Protein AF-A0A2J8VT95-F1 (afdb_monomer_lite)

Radius of gyration: 14.24 Å; chains: 1; bounding box: 39×41×29 Å

Organism: Pongo abelii (NCBI:txid9601)

Structure (mmCIF, N/CA/C/O backbone):
data_AF-A0A2J8VT95-F1
#
_entry.id   AF-A0A2J8VT95-F1
#
loop_
_atom_site.group_PDB
_atom_site.id
_atom_site.type_symbol
_atom_site.label_atom_id
_atom_site.label_alt_id
_atom_site.label_comp_id
_atom_site.label_asym_id
_atom_site.label_entity_id
_atom_site.label_seq_id
_atom_site.pdbx_PDB_ins_code
_atom_site.Cartn_x
_atom_site.Cartn_y
_atom_site.Cartn_z
_atom_site.occupancy
_atom_site.B_iso_or_equiv
_atom_site.auth_seq_id
_atom_site.auth_comp_id
_atom_site.auth_asym_id
_atom_site.auth_atom_id
_atom_site.pdbx_PDB_model_num
ATOM 1 N N . MET A 1 1 ? 13.058 -18.785 8.707 1.00 46.62 1 MET A N 1
ATOM 2 C CA . MET A 1 1 ? 12.967 -19.267 7.307 1.00 46.62 1 MET A CA 1
ATOM 3 C C . MET A 1 1 ? 11.846 -18.524 6.550 1.00 46.62 1 MET A C 1
ATOM 5 O O . MET A 1 1 ? 10.932 -19.157 6.045 1.00 46.62 1 MET A O 1
ATOM 9 N N . GLY A 1 2 ? 11.873 -17.180 6.508 1.00 50.84 2 GLY A N 1
ATOM 10 C CA . GLY A 1 2 ? 10.755 -16.348 6.006 1.00 50.84 2 GLY A CA 1
ATOM 11 C C . GLY A 1 2 ? 10.996 -15.606 4.681 1.00 50.84 2 GLY A C 1
ATOM 12 O O . GLY A 1 2 ? 10.083 -14.975 4.168 1.00 50.84 2 GLY A O 1
ATOM 13 N N . CYS A 1 3 ? 12.196 -15.696 4.101 1.00 55.94 3 CYS A N 1
ATOM 14 C CA . CYS A 1 3 ? 12.646 -14.783 3.040 1.00 55.94 3 CYS A CA 1
ATOM 15 C C . CYS A 1 3 ? 11.907 -14.939 1.688 1.00 55.94 3 CYS A C 1
ATOM 17 O O . CYS A 1 3 ? 11.719 -13.963 0.973 1.00 55.94 3 CYS A O 1
ATOM 19 N N . PHE A 1 4 ? 11.418 -16.136 1.335 1.00 56.72 4 PHE A N 1
ATOM 20 C CA . PHE A 1 4 ? 10.833 -16.370 0.002 1.00 56.72 4 PHE A CA 1
ATOM 21 C C . PHE A 1 4 ? 9.394 -15.864 -0.175 1.00 56.72 4 PHE A C 1
ATOM 23 O O . PHE A 1 4 ? 8.989 -15.580 -1.298 1.00 56.72 4 PHE A O 1
ATOM 30 N N . LYS A 1 5 ? 8.609 -15.748 0.904 1.00 63.97 5 LYS A N 1
ATOM 31 C CA . LYS A 1 5 ? 7.196 -15.334 0.802 1.00 63.97 5 LYS A CA 1
ATOM 32 C C . LYS A 1 5 ? 7.049 -13.831 0.552 1.00 63.97 5 LYS A C 1
ATOM 34 O O . LYS A 1 5 ? 6.172 -13.436 -0.211 1.00 63.97 5 LYS A O 1
ATOM 39 N N . GLY A 1 6 ? 7.946 -13.029 1.128 1.00 68.25 6 GLY A N 1
ATOM 40 C CA . GLY A 1 6 ? 7.919 -11.573 0.989 1.00 68.25 6 GLY A CA 1
ATOM 41 C C . GLY A 1 6 ? 8.194 -11.095 -0.438 1.00 68.2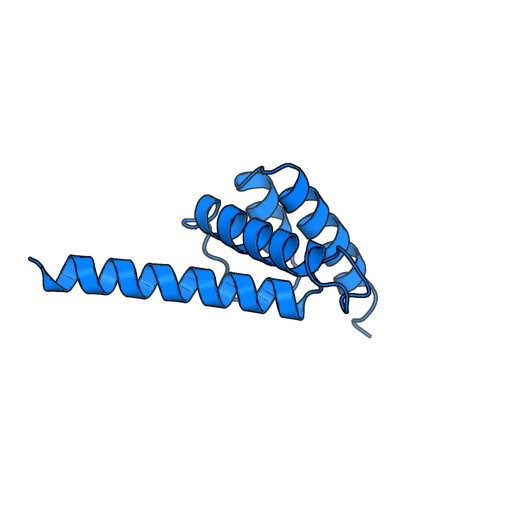5 6 GLY A C 1
ATOM 42 O O . GLY A 1 6 ? 7.525 -10.189 -0.917 1.00 68.25 6 GLY A O 1
ATOM 43 N N . VAL A 1 7 ? 9.103 -11.755 -1.166 1.00 78.06 7 VAL A N 1
ATOM 44 C CA . VAL A 1 7 ? 9.449 -11.369 -2.550 1.00 78.06 7 VAL A CA 1
ATOM 45 C C . VAL A 1 7 ? 8.265 -11.529 -3.510 1.00 78.06 7 VAL A C 1
ATOM 47 O O . VAL A 1 7 ? 8.062 -10.693 -4.385 1.00 78.06 7 VAL A O 1
ATOM 50 N N . VAL A 1 8 ? 7.454 -12.578 -3.338 1.00 83.31 8 VAL A N 1
ATOM 51 C CA . VAL A 1 8 ? 6.264 -12.802 -4.177 1.00 83.31 8 VAL A CA 1
ATOM 52 C C . VAL A 1 8 ? 5.198 -11.737 -3.907 1.00 83.31 8 VAL A C 1
ATOM 54 O O . VAL A 1 8 ? 4.610 -11.208 -4.847 1.00 83.31 8 VAL A O 1
ATOM 57 N N . ALA A 1 9 ? 4.982 -11.383 -2.638 1.00 88.88 9 ALA A N 1
ATOM 58 C CA . ALA A 1 9 ? 4.033 -10.337 -2.270 1.00 88.88 9 ALA A CA 1
ATOM 59 C C . ALA A 1 9 ? 4.438 -8.959 -2.815 1.00 88.88 9 ALA A C 1
ATOM 61 O O . ALA A 1 9 ? 3.593 -8.255 -3.360 1.00 88.88 9 ALA A O 1
ATOM 62 N N . VAL A 1 10 ? 5.731 -8.617 -2.753 1.00 93.88 10 VAL A N 1
ATOM 63 C CA . VAL A 1 10 ? 6.279 -7.389 -3.356 1.00 93.88 10 VAL A CA 1
ATOM 64 C C . VAL A 1 10 ? 5.909 -7.287 -4.835 1.00 93.88 10 VAL A C 1
ATOM 66 O O . VAL A 1 10 ? 5.485 -6.223 -5.281 1.00 93.88 10 VAL A O 1
ATOM 69 N N . GLY A 1 11 ? 6.028 -8.386 -5.586 1.00 94.50 11 GLY A N 1
ATOM 70 C CA . GLY A 1 11 ? 5.654 -8.425 -7.000 1.00 94.50 11 GLY A CA 1
ATOM 71 C C . GLY A 1 11 ? 4.179 -8.091 -7.227 1.00 94.50 11 GLY A C 1
ATOM 72 O O . GLY A 1 11 ? 3.879 -7.158 -7.967 1.00 94.50 11 GLY A O 1
ATOM 73 N N . TYR A 1 12 ? 3.273 -8.805 -6.550 1.00 95.44 12 TYR A N 1
ATOM 74 C CA . TYR A 1 12 ? 1.830 -8.592 -6.710 1.00 95.44 12 TYR A CA 1
ATOM 75 C C . TYR A 1 12 ? 1.387 -7.183 -6.316 1.00 95.44 12 TYR A C 1
ATOM 77 O O . T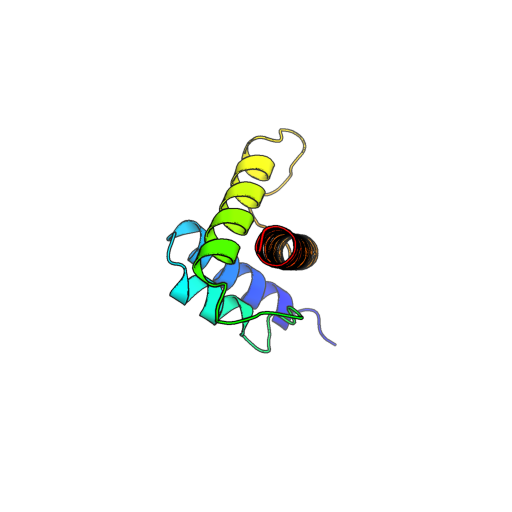YR A 1 12 ? 0.614 -6.568 -7.045 1.00 95.44 12 TYR A O 1
ATOM 85 N N . ILE A 1 13 ? 1.903 -6.653 -5.204 1.00 97.31 13 ILE A N 1
ATOM 86 C CA . ILE A 1 13 ? 1.553 -5.304 -4.745 1.00 97.31 13 ILE A CA 1
ATOM 87 C C . ILE A 1 13 ? 2.017 -4.261 -5.764 1.00 97.31 13 ILE A C 1
ATOM 89 O O . ILE A 1 13 ? 1.247 -3.390 -6.155 1.00 97.31 13 ILE A O 1
ATOM 93 N N . ASN A 1 14 ? 3.257 -4.365 -6.254 1.00 97.19 14 ASN A N 1
ATOM 94 C CA . ASN A 1 14 ? 3.773 -3.411 -7.235 1.00 97.19 14 ASN A CA 1
ATOM 95 C C . ASN A 1 14 ? 3.012 -3.458 -8.565 1.00 97.19 14 ASN A C 1
ATOM 97 O O . ASN A 1 14 ? 2.841 -2.403 -9.172 1.00 97.19 14 ASN A O 1
ATOM 101 N N . GLU A 1 15 ? 2.565 -4.637 -8.998 1.00 96.94 15 GLU A N 1
ATOM 102 C CA . GLU A 1 15 ? 1.731 -4.797 -10.193 1.00 96.94 15 GLU A CA 1
ATOM 103 C C . GLU A 1 15 ? 0.352 -4.150 -10.001 1.00 96.94 15 GLU A C 1
ATOM 105 O O . GLU A 1 15 ? -0.108 -3.414 -10.871 1.00 96.94 15 GLU A O 1
ATOM 110 N N . ALA A 1 16 ? -0.286 -4.361 -8.847 1.00 98.00 16 ALA A N 1
ATOM 111 C CA . ALA A 1 16 ? -1.586 -3.767 -8.546 1.00 98.00 16 ALA A CA 1
ATOM 112 C C . ALA A 1 16 ? -1.524 -2.231 -8.483 1.00 98.00 16 ALA A C 1
ATOM 114 O O . ALA A 1 16 ? -2.397 -1.557 -9.034 1.00 98.00 16 ALA A O 1
ATOM 115 N N . ILE A 1 17 ? -0.443 -1.687 -7.909 1.00 97.94 17 ILE A N 1
ATOM 116 C CA . ILE A 1 17 ? -0.183 -0.243 -7.891 1.00 97.94 17 ILE A CA 1
ATOM 117 C C . ILE A 1 17 ? -0.063 0.307 -9.319 1.00 97.94 17 ILE A C 1
ATOM 119 O O . ILE A 1 17 ? -0.655 1.348 -9.603 1.00 97.94 17 ILE A O 1
ATOM 123 N N . ASP A 1 18 ? 0.671 -0.374 -10.209 1.00 96.88 18 ASP A N 1
ATOM 124 C CA . ASP A 1 18 ? 0.874 0.062 -11.604 1.00 96.88 18 ASP A CA 1
ATOM 125 C C . ASP A 1 18 ? -0.409 0.009 -12.438 1.00 96.88 18 ASP A C 1
ATOM 127 O O . ASP A 1 18 ? -0.607 0.838 -13.325 1.00 96.88 18 ASP A O 1
ATOM 131 N N . GLU A 1 19 ? -1.294 -0.944 -12.152 1.00 97.56 19 GLU A N 1
ATOM 132 C CA . GLU A 1 19 ? -2.616 -1.013 -12.778 1.00 97.56 19 GLU A CA 1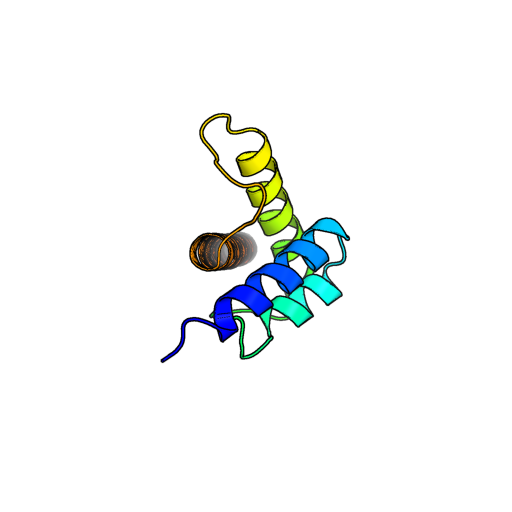
ATOM 133 C C . GLU A 1 19 ? -3.547 0.122 -12.339 1.00 97.56 19 GLU A C 1
ATOM 135 O O . GLU A 1 19 ? -4.556 0.375 -13.000 1.00 97.56 19 GLU A O 1
ATOM 140 N N . GLY A 1 20 ? -3.233 0.805 -11.233 1.00 97.31 20 GLY A N 1
ATOM 141 C CA . GLY A 1 20 ? -4.052 1.893 -10.712 1.00 97.31 20 GLY A CA 1
ATOM 142 C C . GLY A 1 20 ? -5.414 1.426 -10.199 1.00 97.31 20 GLY A C 1
ATOM 143 O O . GLY A 1 20 ? -6.361 2.209 -10.215 1.00 97.31 20 GLY A O 1
ATOM 144 N N . ASN A 1 21 ? -5.540 0.156 -9.791 1.00 95.94 21 ASN A N 1
ATOM 145 C CA . ASN A 1 21 ? -6.789 -0.423 -9.299 1.00 95.94 21 ASN A CA 1
ATOM 146 C C . ASN A 1 21 ? -6.782 -0.507 -7.760 1.00 95.94 21 ASN A C 1
ATOM 148 O O . ASN A 1 21 ? -6.166 -1.422 -7.208 1.00 95.94 21 ASN A O 1
ATOM 152 N N . PRO A 1 22 ? -7.534 0.361 -7.057 1.00 98.00 22 PRO A N 1
ATOM 153 C CA . PRO A 1 22 ? -7.559 0.390 -5.597 1.00 98.00 22 PRO A CA 1
ATOM 154 C C . PRO A 1 22 ? -7.985 -0.915 -4.936 1.00 98.00 22 PRO A C 1
ATOM 156 O O . PRO A 1 22 ? -7.438 -1.295 -3.904 1.00 98.00 22 PRO A O 1
ATOM 159 N N . LEU A 1 23 ? -8.959 -1.612 -5.525 1.00 98.06 23 LEU A N 1
ATOM 160 C CA . LEU A 1 23 ? -9.460 -2.866 -4.968 1.00 98.06 23 LEU A CA 1
ATOM 161 C C . LEU A 1 23 ? -8.412 -3.964 -5.095 1.00 98.06 23 LEU A C 1
ATOM 163 O O . LEU A 1 23 ? -8.171 -4.690 -4.136 1.00 98.06 23 LEU A O 1
ATOM 167 N N . ARG A 1 24 ? -7.739 -4.041 -6.247 1.00 98.00 24 ARG A N 1
ATOM 168 C CA . ARG A 1 24 ? -6.650 -5.000 -6.439 1.00 98.00 24 ARG A CA 1
ATOM 169 C C . ARG A 1 24 ? -5.472 -4.687 -5.516 1.00 98.00 24 ARG A C 1
ATOM 171 O O . ARG A 1 24 ? -4.908 -5.597 -4.917 1.00 98.00 24 ARG A O 1
ATOM 178 N N . THR A 1 25 ? -5.130 -3.412 -5.349 1.00 98.44 25 THR A N 1
ATOM 179 C CA . THR A 1 25 ? -4.079 -2.990 -4.416 1.00 98.44 25 THR A CA 1
ATOM 180 C C . THR A 1 25 ? -4.421 -3.417 -2.996 1.00 98.44 25 THR A C 1
ATOM 182 O O . THR A 1 25 ? -3.617 -4.105 -2.367 1.00 98.44 25 THR A O 1
ATOM 185 N N . LEU A 1 26 ? -5.645 -3.155 -2.532 1.00 98.50 26 LEU A N 1
ATOM 186 C CA . LEU A 1 26 ? -6.114 -3.634 -1.234 1.00 98.50 26 LEU A CA 1
ATOM 187 C C . LEU A 1 26 ? -6.031 -5.167 -1.108 1.00 98.50 26 LEU A C 1
ATOM 189 O O . LEU A 1 26 ? -5.510 -5.666 -0.112 1.00 98.50 26 LEU A O 1
ATOM 193 N N . GLU A 1 27 ? -6.501 -5.921 -2.106 1.00 97.94 27 GLU A N 1
ATOM 194 C CA . GLU A 1 27 ? -6.429 -7.389 -2.098 1.00 97.94 27 GLU A CA 1
ATOM 195 C C . GLU A 1 27 ? -4.990 -7.888 -1.919 1.00 97.94 27 GLU A C 1
ATOM 197 O O . GLU A 1 27 ? -4.746 -8.814 -1.143 1.00 97.94 27 GLU A O 1
ATOM 202 N N . THR A 1 28 ? -4.025 -7.261 -2.599 1.00 97.50 28 THR A N 1
ATOM 203 C CA . THR A 1 28 ? -2.610 -7.644 -2.498 1.00 97.50 28 THR A CA 1
ATOM 204 C C . THR A 1 28 ? -1.970 -7.265 -1.161 1.00 97.50 28 THR A C 1
ATOM 206 O O . THR A 1 28 ? -1.161 -8.042 -0.651 1.00 97.50 28 THR A O 1
ATOM 209 N N . LEU A 1 29 ? -2.360 -6.136 -0.556 1.00 97.69 29 LEU A N 1
ATOM 210 C CA . LEU A 1 29 ? -1.918 -5.734 0.787 1.00 97.69 29 LEU A CA 1
ATOM 211 C C . LEU A 1 29 ? -2.421 -6.703 1.867 1.00 97.69 29 LEU A C 1
ATOM 213 O O . LEU A 1 29 ? -1.699 -7.000 2.816 1.00 97.69 29 LEU A O 1
ATOM 217 N N . LEU A 1 30 ? -3.629 -7.249 1.693 1.00 96.56 30 LEU A N 1
ATOM 218 C CA . LEU A 1 30 ? -4.245 -8.211 2.612 1.00 96.56 30 LEU A CA 1
ATOM 219 C C . LEU A 1 30 ? -3.713 -9.647 2.462 1.00 96.56 30 LEU A C 1
ATOM 221 O O . LEU A 1 30 ? -4.105 -10.533 3.228 1.00 96.56 30 LEU A O 1
ATOM 225 N N . LEU A 1 31 ? -2.827 -9.919 1.496 1.00 93.81 31 LEU A N 1
ATOM 226 C CA . LEU A 1 31 ? -2.244 -11.250 1.346 1.00 93.81 31 LEU A CA 1
ATOM 227 C C . LEU A 1 31 ? -1.441 -11.620 2.606 1.00 93.81 31 LEU A C 1
ATOM 229 O O . LEU A 1 31 ? -0.507 -10.904 2.971 1.00 93.81 31 LEU A O 1
ATOM 233 N N . PRO A 1 32 ? -1.666 -12.801 3.219 1.00 89.06 32 PRO A N 1
ATOM 234 C CA . PRO A 1 32 ? -0.906 -13.229 4.399 1.00 89.06 32 PRO A CA 1
ATOM 235 C C . PRO A 1 32 ? 0.609 -13.318 4.163 1.00 89.06 32 PRO A C 1
ATOM 237 O O . PRO A 1 32 ? 1.401 -13.323 5.099 1.00 89.06 32 PRO A O 1
ATOM 240 N N . THR A 1 33 ? 1.027 -13.438 2.901 1.00 87.31 33 THR A N 1
ATOM 241 C CA . THR A 1 33 ? 2.436 -13.457 2.496 1.00 87.31 33 THR A CA 1
ATOM 242 C C . THR A 1 33 ? 3.079 -12.073 2.450 1.00 87.31 33 THR A C 1
ATOM 244 O O . THR A 1 33 ? 4.306 -12.011 2.446 1.00 87.31 33 THR A O 1
ATOM 247 N N . ALA A 1 34 ? 2.282 -11.001 2.391 1.00 88.62 34 ALA A N 1
ATOM 248 C CA . ALA A 1 34 ? 2.750 -9.619 2.363 1.00 88.62 34 ALA A CA 1
ATOM 249 C C . ALA A 1 34 ? 3.189 -9.127 3.742 1.00 88.62 34 ALA A C 1
ATOM 251 O O . ALA A 1 34 ? 4.157 -8.381 3.833 1.00 88.62 34 ALA A O 1
ATOM 252 N N . ASN A 1 35 ? 2.532 -9.610 4.805 1.00 89.88 35 ASN A N 1
ATOM 253 C CA . ASN A 1 35 ? 2.819 -9.221 6.187 1.00 89.88 35 ASN A CA 1
ATOM 254 C C . ASN A 1 35 ? 2.786 -7.690 6.393 1.00 89.88 35 ASN A C 1
ATOM 256 O O . ASN A 1 35 ? 3.606 -7.153 7.135 1.00 89.88 35 ASN A O 1
ATOM 260 N N . ILE A 1 36 ? 1.851 -7.013 5.718 1.00 95.38 36 ILE A N 1
ATOM 261 C CA . ILE A 1 36 ? 1.553 -5.595 5.929 1.00 95.38 36 ILE A CA 1
ATOM 262 C C . ILE A 1 36 ? 0.554 -5.486 7.079 1.00 95.38 36 ILE A C 1
ATOM 264 O O . ILE A 1 36 ? -0.439 -6.216 7.121 1.00 95.38 36 ILE A O 1
ATOM 268 N N . SER A 1 37 ? 0.849 -4.615 8.032 1.00 95.50 37 SER A N 1
ATOM 269 C CA . SER A 1 37 ? 0.052 -4.402 9.241 1.00 95.50 37 SER A CA 1
ATOM 270 C C . SER A 1 37 ? -0.918 -3.239 9.060 1.00 95.50 37 SER A C 1
ATOM 272 O O . SER A 1 37 ? -0.702 -2.382 8.207 1.00 95.50 37 SER A O 1
ATOM 274 N N . ASP A 1 38 ? -1.984 -3.233 9.865 1.00 95.94 38 ASP A N 1
ATOM 275 C CA . ASP A 1 38 ? -2.930 -2.115 9.998 1.00 95.94 38 ASP A CA 1
ATOM 276 C C . ASP A 1 38 ? -3.609 -1.670 8.690 1.00 95.94 38 ASP A C 1
ATOM 278 O O . ASP A 1 38 ? -3.998 -0.517 8.520 1.00 95.94 38 ASP A O 1
ATOM 282 N N . VAL A 1 39 ? -3.800 -2.610 7.761 1.00 96.94 39 VAL A N 1
ATOM 283 C CA . VAL A 1 39 ? -4.566 -2.381 6.532 1.00 96.94 39 VAL A CA 1
ATOM 284 C C . VAL A 1 39 ? -6.060 -2.322 6.860 1.00 96.94 39 VAL A C 1
ATOM 286 O O . VAL A 1 39 ? -6.649 -3.316 7.291 1.00 96.94 39 VAL A O 1
ATOM 289 N N . ASP A 1 40 ? -6.690 -1.180 6.595 1.00 96.06 40 ASP A N 1
ATOM 290 C CA . ASP A 1 40 ? -8.133 -0.973 6.716 1.00 96.06 40 ASP A CA 1
ATOM 291 C C . ASP A 1 40 ? -8.797 -0.985 5.322 1.00 96.06 40 ASP A C 1
ATOM 293 O O . ASP A 1 40 ? -8.528 -0.110 4.490 1.00 96.06 40 ASP A O 1
ATOM 297 N N . PRO A 1 41 ? -9.700 -1.943 5.038 1.00 95.69 41 PRO A N 1
ATOM 298 C CA . PRO A 1 41 ? -10.425 -2.014 3.771 1.00 95.69 41 PRO A CA 1
ATOM 299 C C . PRO A 1 41 ? -11.169 -0.736 3.365 1.00 95.69 41 PRO A C 1
ATOM 301 O O . PRO A 1 41 ? -11.410 -0.533 2.173 1.00 95.69 41 PRO A O 1
ATOM 304 N N . ALA A 1 42 ? -11.533 0.128 4.317 1.00 94.69 42 ALA A N 1
ATOM 305 C CA . ALA A 1 42 ? -12.193 1.399 4.031 1.00 94.69 42 ALA A CA 1
ATOM 306 C C . ALA A 1 42 ? -11.298 2.392 3.264 1.00 94.69 42 ALA A C 1
ATOM 308 O O . ALA A 1 42 ? -11.819 3.299 2.616 1.00 94.69 42 ALA A O 1
ATOM 309 N N . HIS A 1 43 ? -9.973 2.210 3.289 1.00 95.44 43 HIS A N 1
ATOM 310 C CA . HIS A 1 43 ? -9.000 3.150 2.725 1.00 95.44 43 HIS A CA 1
ATOM 311 C C . HIS A 1 43 ? -8.394 2.689 1.388 1.00 95.44 43 HIS A C 1
ATOM 313 O O . HIS A 1 43 ? -7.357 3.201 0.977 1.00 95.44 43 HIS A O 1
ATOM 319 N N . ALA A 1 44 ? -9.034 1.757 0.669 1.00 97.31 44 ALA A N 1
ATOM 320 C CA . ALA A 1 44 ? -8.504 1.188 -0.579 1.00 97.31 44 ALA A CA 1
ATOM 321 C C . ALA A 1 44 ? -7.995 2.243 -1.584 1.00 97.31 44 ALA A C 1
ATOM 323 O O . ALA A 1 44 ? -6.888 2.120 -2.108 1.00 97.31 44 ALA A O 1
ATOM 324 N N . GLN A 1 45 ? -8.791 3.292 -1.835 1.00 97.75 45 GLN A N 1
ATOM 325 C CA . GLN A 1 45 ? -8.403 4.387 -2.733 1.00 97.75 45 GLN A CA 1
ATOM 326 C C . GLN A 1 45 ? -7.206 5.168 -2.190 1.00 97.75 45 GLN A C 1
ATOM 328 O O . GLN A 1 45 ? -6.272 5.445 -2.934 1.00 97.75 45 GLN A O 1
ATOM 333 N N . HIS A 1 46 ? -7.209 5.482 -0.896 1.00 97.44 46 HIS A N 1
ATOM 334 C CA . HIS A 1 46 ? -6.138 6.258 -0.290 1.00 97.44 46 HIS A CA 1
ATOM 335 C C . HIS A 1 46 ? -4.804 5.500 -0.316 1.00 97.44 46 HIS A C 1
ATOM 337 O O . HIS A 1 46 ? -3.792 6.065 -0.728 1.00 97.44 46 HIS A O 1
ATOM 343 N N . TYR A 1 47 ? -4.807 4.198 -0.006 1.00 98.38 47 TYR A N 1
ATOM 344 C CA . TYR A 1 47 ? -3.614 3.362 -0.152 1.00 98.38 47 TYR A CA 1
ATOM 345 C C . TYR A 1 47 ? -3.091 3.350 -1.586 1.00 98.38 47 TYR A C 1
ATOM 347 O O . TYR A 1 47 ? -1.891 3.508 -1.791 1.00 98.38 47 TYR A O 1
ATOM 355 N N . GLN A 1 48 ? -3.969 3.202 -2.583 1.00 98.62 48 GLN A N 1
ATOM 356 C CA . GLN A 1 48 ? -3.567 3.257 -3.988 1.00 98.62 48 GLN A CA 1
ATOM 357 C C . GLN A 1 48 ? -2.878 4.580 -4.333 1.00 98.62 48 GLN A C 1
ATOM 359 O O . GLN A 1 48 ? -1.830 4.568 -4.979 1.00 98.62 48 GLN A O 1
ATOM 364 N N . ASP A 1 49 ? -3.446 5.705 -3.905 1.00 98.12 49 ASP A N 1
ATOM 365 C CA . ASP A 1 49 ? -2.922 7.030 -4.228 1.00 98.12 49 ASP A CA 1
ATOM 366 C C . ASP A 1 49 ? -1.550 7.265 -3.574 1.00 98.12 49 ASP A C 1
ATOM 368 O O . ASP A 1 49 ? -0.601 7.672 -4.252 1.00 98.12 49 ASP A O 1
ATOM 372 N N . VAL A 1 50 ? -1.414 6.946 -2.282 1.00 98.00 50 VAL A N 1
ATOM 373 C CA . VAL A 1 50 ? -0.161 7.114 -1.526 1.00 98.00 50 VAL A CA 1
ATOM 374 C C . VAL A 1 50 ? 0.932 6.182 -2.055 1.00 98.00 50 VAL A C 1
ATOM 376 O O . VAL A 1 50 ? 2.043 6.635 -2.339 1.00 98.00 50 VAL A O 1
ATOM 379 N N . LEU A 1 51 ? 0.624 4.901 -2.288 1.00 98.25 51 LEU A N 1
ATOM 380 C CA . LEU A 1 51 ? 1.581 3.931 -2.833 1.00 98.25 51 LEU A CA 1
ATOM 381 C C . LEU A 1 51 ? 2.034 4.300 -4.252 1.00 98.25 51 LEU A C 1
ATOM 383 O O . LEU A 1 51 ? 3.223 4.215 -4.571 1.00 98.25 51 LEU A O 1
ATOM 387 N N . TYR A 1 52 ? 1.111 4.743 -5.109 1.00 97.75 52 TYR A N 1
ATOM 388 C CA . TYR A 1 52 ? 1.450 5.202 -6.455 1.00 97.75 52 TYR A CA 1
ATOM 389 C C . TYR A 1 52 ? 2.340 6.450 -6.416 1.00 97.75 52 TYR A C 1
ATOM 391 O O . TYR A 1 52 ? 3.301 6.562 -7.188 1.00 97.75 52 TYR A O 1
ATOM 399 N N . HIS A 1 53 ? 2.061 7.377 -5.496 1.00 96.38 53 HIS A N 1
ATOM 400 C CA . HIS A 1 53 ? 2.883 8.563 -5.304 1.00 96.38 53 HIS A CA 1
ATOM 401 C C . HIS A 1 53 ? 4.296 8.204 -4.833 1.00 96.38 53 HIS A C 1
ATOM 403 O O . HIS A 1 53 ? 5.264 8.636 -5.460 1.00 96.38 53 HIS A O 1
ATOM 409 N N . ALA A 1 54 ? 4.425 7.347 -3.816 1.00 96.00 54 ALA A N 1
ATOM 410 C CA . ALA A 1 54 ? 5.712 6.862 -3.319 1.00 96.00 54 ALA A CA 1
ATOM 411 C C . ALA A 1 54 ? 6.535 6.190 -4.434 1.00 96.00 54 ALA A C 1
ATOM 413 O O . ALA A 1 54 ? 7.716 6.491 -4.631 1.00 96.00 54 ALA A O 1
ATOM 414 N N . LYS A 1 55 ? 5.897 5.339 -5.247 1.00 95.44 55 LYS A N 1
ATOM 415 C CA . LYS A 1 55 ? 6.550 4.678 -6.386 1.00 95.44 55 LYS A CA 1
ATOM 416 C C . LYS A 1 55 ? 6.996 5.671 -7.464 1.00 95.44 55 LYS A C 1
ATOM 418 O O . LYS A 1 55 ? 8.085 5.532 -8.023 1.00 95.44 55 LYS A O 1
ATOM 423 N N . SER A 1 56 ? 6.187 6.697 -7.729 1.00 92.94 56 SER A N 1
ATOM 424 C CA . SER A 1 56 ? 6.510 7.765 -8.684 1.00 92.94 56 SER A CA 1
ATOM 425 C C . SER A 1 56 ? 7.682 8.631 -8.213 1.00 92.94 56 SER A C 1
ATOM 427 O O . SER A 1 56 ? 8.545 8.974 -9.020 1.00 92.94 56 SER A O 1
ATOM 429 N N . GLN A 1 57 ? 7.751 8.950 -6.916 1.00 93.00 57 GLN A N 1
ATOM 430 C CA . GLN A 1 57 ? 8.885 9.669 -6.329 1.00 93.00 57 GLN A CA 1
ATOM 431 C C . GLN A 1 57 ? 10.177 8.857 -6.457 1.00 93.00 57 GLN A C 1
ATOM 433 O O . GLN A 1 57 ? 11.181 9.367 -6.953 1.00 93.00 57 GLN A O 1
ATOM 438 N N . LYS A 1 58 ? 10.125 7.566 -6.114 1.00 92.50 58 LYS A N 1
ATOM 439 C CA . LYS A 1 58 ? 11.265 6.651 -6.231 1.00 92.50 58 LYS A CA 1
ATOM 440 C C . LYS A 1 58 ? 11.766 6.493 -7.670 1.00 92.50 58 LYS A C 1
ATOM 442 O O . LYS A 1 58 ? 12.959 6.311 -7.888 1.00 92.50 58 LYS A O 1
ATOM 447 N N . LEU A 1 59 ? 10.875 6.567 -8.661 1.00 85.88 59 LEU A N 1
ATOM 448 C CA . LEU A 1 59 ? 11.239 6.549 -10.082 1.00 85.88 59 LEU A CA 1
ATOM 449 C C . LEU A 1 59 ? 11.994 7.816 -10.520 1.00 85.88 59 LEU A C 1
ATOM 451 O O . LEU A 1 59 ? 12.812 7.748 -11.437 1.00 85.88 59 LEU A O 1
ATOM 455 N N . GLY A 1 60 ? 11.685 8.961 -9.910 1.00 86.19 60 GLY A N 1
ATOM 456 C CA . GLY A 1 60 ? 12.346 10.235 -10.189 1.00 86.19 60 GLY A CA 1
ATOM 457 C C . GLY A 1 60 ? 13.707 10.391 -9.506 1.00 86.19 60 GLY A C 1
ATOM 458 O O . GLY A 1 60 ? 14.478 11.266 -9.898 1.00 86.19 60 GLY A O 1
ATOM 459 N N . ASP A 1 61 ? 14.008 9.555 -8.513 1.00 87.44 61 ASP A N 1
ATOM 460 C CA . ASP A 1 61 ? 15.270 9.572 -7.781 1.00 87.44 61 ASP A CA 1
ATOM 461 C C . ASP A 1 61 ? 16.384 8.854 -8.563 1.00 87.44 61 ASP A C 1
ATOM 463 O O . ASP A 1 61 ? 16.334 7.646 -8.801 1.00 87.44 61 ASP A O 1
ATOM 467 N N . SER A 1 62 ? 17.419 9.605 -8.954 1.00 82.69 62 SER A N 1
ATOM 468 C CA . SER A 1 62 ? 18.575 9.079 -9.686 1.00 82.69 62 SER A CA 1
ATOM 469 C C . SER A 1 62 ? 19.455 8.132 -8.868 1.00 82.69 62 SER A C 1
ATOM 471 O O . SER A 1 62 ? 20.235 7.383 -9.457 1.00 82.69 62 SER A O 1
ATOM 473 N N . GLU A 1 63 ? 19.366 8.175 -7.537 1.00 84.88 63 GLU A N 1
ATOM 474 C CA . GLU A 1 63 ? 20.106 7.277 -6.643 1.00 84.88 63 GLU A CA 1
ATOM 475 C C . 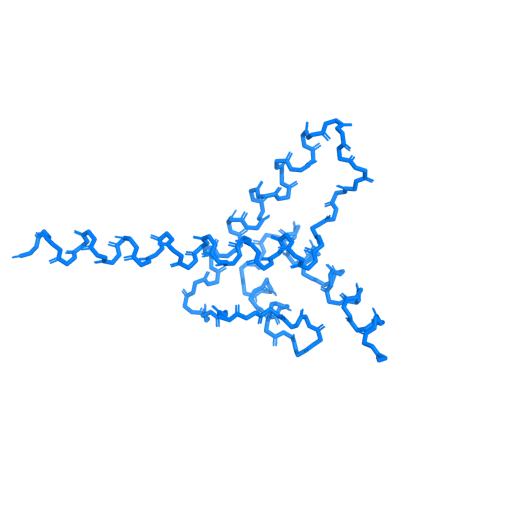GLU A 1 63 ? 19.354 5.962 -6.395 1.00 84.88 63 GLU A C 1
ATOM 477 O O . GLU A 1 63 ? 19.941 4.978 -5.930 1.00 84.88 63 GLU A O 1
ATOM 482 N N . SER A 1 64 ? 18.070 5.900 -6.761 1.00 82.75 64 SER A N 1
ATOM 483 C CA . SER A 1 64 ? 17.278 4.687 -6.623 1.00 82.75 64 SER A CA 1
ATOM 484 C C . SER A 1 64 ? 17.733 3.605 -7.603 1.00 82.75 64 SER A C 1
ATOM 486 O O . SER A 1 64 ? 17.719 3.757 -8.825 1.00 82.75 64 SER A O 1
ATOM 488 N N . VAL A 1 65 ? 18.079 2.439 -7.061 1.00 82.06 65 VAL A N 1
ATOM 489 C CA . VAL A 1 65 ? 18.523 1.270 -7.839 1.00 82.06 65 VAL A CA 1
ATOM 490 C C . VAL A 1 65 ? 17.364 0.440 -8.409 1.00 82.06 65 VAL A C 1
ATOM 492 O O . VAL A 1 65 ? 17.593 -0.574 -9.068 1.00 82.06 65 VAL A O 1
ATOM 495 N N . SER A 1 66 ? 16.110 0.812 -8.124 1.00 84.38 66 SER A N 1
ATOM 496 C CA . SER A 1 66 ? 14.926 0.001 -8.429 1.00 84.38 66 SER A CA 1
ATOM 497 C C . SER A 1 66 ? 13.643 0.839 -8.518 1.00 84.38 66 SER A C 1
ATOM 499 O O . SER A 1 66 ? 13.455 1.797 -7.778 1.00 84.38 66 SER A O 1
ATOM 501 N N . LYS A 1 67 ? 12.711 0.416 -9.383 1.00 83.44 67 LYS A N 1
ATOM 502 C CA . LYS A 1 67 ? 11.346 0.976 -9.494 1.00 83.44 67 LYS A CA 1
ATOM 503 C C . LYS A 1 67 ? 10.317 0.256 -8.612 1.00 83.44 67 LYS A C 1
ATOM 505 O O . LYS A 1 67 ? 9.129 0.551 -8.676 1.00 83.44 67 LYS A O 1
ATOM 510 N N . VAL A 1 68 ? 10.768 -0.738 -7.858 1.00 92.81 68 VAL A N 1
ATOM 511 C CA . VAL A 1 68 ? 9.952 -1.590 -6.993 1.00 92.81 68 VAL A CA 1
ATOM 512 C C . VAL A 1 68 ? 9.944 -0.992 -5.593 1.00 92.81 68 VAL A C 1
ATOM 514 O O . VAL A 1 68 ? 11.014 -0.692 -5.056 1.00 92.81 68 VAL A O 1
ATOM 517 N N . LEU A 1 69 ? 8.758 -0.854 -5.002 1.00 95.56 69 LEU A N 1
ATOM 518 C CA . LEU A 1 69 ? 8.615 -0.627 -3.566 1.00 95.56 69 LEU A CA 1
ATOM 519 C C . LEU A 1 69 ? 8.840 -1.949 -2.826 1.00 95.56 69 LEU A C 1
ATOM 521 O O . LEU A 1 69 ? 8.158 -2.938 -3.099 1.00 95.56 69 LEU A O 1
ATOM 525 N N . TRP A 1 70 ? 9.809 -1.978 -1.922 1.00 94.19 70 TRP A N 1
ATOM 526 C CA . TRP A 1 70 ? 10.063 -3.097 -1.019 1.00 94.19 70 TRP A CA 1
ATOM 527 C C . TRP A 1 70 ? 9.085 -3.074 0.160 1.00 94.19 70 TRP A C 1
ATOM 529 O O . TRP A 1 70 ? 8.429 -2.066 0.402 1.00 94.19 70 TRP A O 1
ATOM 539 N N . LEU A 1 71 ? 8.978 -4.182 0.903 1.00 93.38 71 LEU A N 1
ATOM 540 C CA . LEU A 1 71 ? 7.975 -4.319 1.971 1.00 93.38 71 LEU A CA 1
ATOM 541 C C . LEU A 1 71 ? 8.046 -3.207 3.021 1.00 93.38 71 LEU A C 1
ATOM 543 O O . LEU A 1 71 ? 6.997 -2.727 3.427 1.00 93.38 71 LEU A O 1
ATOM 547 N N . ASP A 1 72 ? 9.244 -2.772 3.416 1.00 93.62 72 ASP A N 1
ATOM 548 C CA . ASP A 1 72 ? 9.393 -1.688 4.396 1.00 93.62 72 ASP A CA 1
ATOM 549 C C . ASP A 1 72 ? 8.858 -0.350 3.854 1.00 93.62 72 ASP A C 1
ATOM 551 O O . ASP A 1 72 ? 8.204 0.394 4.576 1.00 93.62 72 ASP A O 1
ATOM 555 N N . GLU A 1 73 ? 9.060 -0.072 2.562 1.00 95.69 73 GLU A N 1
ATOM 556 C CA . GLU A 1 73 ? 8.536 1.132 1.899 1.00 95.69 73 GLU A CA 1
ATOM 557 C C . GLU A 1 73 ? 7.013 1.052 1.714 1.00 95.69 73 GLU A C 1
ATOM 559 O O . GLU A 1 73 ? 6.314 2.053 1.847 1.00 95.69 73 GLU A O 1
ATOM 564 N N . ILE A 1 74 ? 6.486 -0.145 1.430 1.00 97.25 74 ILE A N 1
ATOM 565 C CA . ILE A 1 74 ? 5.041 -0.394 1.344 1.00 97.25 74 ILE A CA 1
ATOM 566 C C . ILE A 1 74 ? 4.392 -0.207 2.720 1.00 97.25 74 ILE A C 1
ATOM 568 O O . ILE A 1 74 ? 3.360 0.453 2.809 1.00 97.25 74 ILE A O 1
ATOM 572 N N . GLN A 1 75 ? 4.987 -0.759 3.783 1.00 97.75 75 GLN A N 1
ATOM 573 C CA . GLN A 1 75 ? 4.485 -0.586 5.146 1.00 97.75 75 GLN A CA 1
ATOM 574 C C . GLN A 1 75 ? 4.499 0.891 5.542 1.00 97.75 75 GLN A C 1
ATOM 576 O O . GLN A 1 75 ? 3.484 1.391 6.011 1.00 97.75 75 GLN A O 1
ATOM 581 N N . GLN A 1 76 ? 5.597 1.606 5.275 1.00 97.44 76 GLN A N 1
ATOM 582 C CA . GLN A 1 76 ? 5.687 3.035 5.563 1.00 97.44 76 GLN A CA 1
ATOM 583 C C . GLN A 1 76 ? 4.571 3.832 4.868 1.00 97.44 76 GLN A C 1
ATOM 585 O O . GLN A 1 76 ? 3.924 4.660 5.500 1.00 97.44 76 GLN A O 1
ATOM 590 N N . ALA A 1 77 ? 4.307 3.562 3.588 1.00 97.50 77 ALA A N 1
ATOM 591 C CA . ALA A 1 77 ? 3.240 4.233 2.848 1.00 97.50 77 ALA A CA 1
ATOM 592 C C . ALA A 1 77 ? 1.836 3.930 3.411 1.00 97.50 77 ALA A C 1
ATOM 594 O O . ALA A 1 77 ? 0.974 4.807 3.425 1.00 97.50 77 ALA A O 1
ATOM 595 N N . VAL A 1 78 ? 1.593 2.704 3.889 1.00 98.00 78 VAL A N 1
ATOM 596 C CA . VAL A 1 78 ? 0.331 2.338 4.559 1.00 98.00 78 VAL A CA 1
ATOM 597 C C . VAL A 1 78 ? 0.187 3.063 5.897 1.00 98.00 78 VAL A C 1
ATOM 599 O O . VAL A 1 78 ? -0.888 3.587 6.190 1.00 98.00 78 VAL A O 1
ATOM 602 N N . ASP A 1 79 ? 1.264 3.154 6.675 1.00 97.31 79 ASP A N 1
ATOM 603 C CA . ASP A 1 79 ? 1.274 3.871 7.951 1.00 97.31 79 ASP A CA 1
ATOM 604 C C . ASP A 1 79 ? 0.999 5.371 7.745 1.00 97.31 79 ASP A C 1
ATOM 606 O O . ASP A 1 79 ? 0.184 5.958 8.458 1.00 97.31 79 ASP A O 1
ATOM 610 N N . GLU A 1 80 ? 1.623 5.988 6.735 1.00 95.44 80 GLU A N 1
ATOM 611 C CA . GLU A 1 80 ? 1.384 7.387 6.353 1.00 95.44 80 GLU A CA 1
ATOM 612 C C . GLU A 1 80 ? -0.080 7.624 5.956 1.00 95.44 80 GLU A C 1
ATOM 614 O O . GLU A 1 80 ? -0.712 8.557 6.458 1.00 95.44 80 GLU A O 1
ATOM 619 N N . ALA A 1 81 ? -0.647 6.736 5.135 1.00 95.12 81 ALA A N 1
ATOM 620 C CA . ALA A 1 81 ? -2.045 6.808 4.723 1.00 95.12 81 ALA A CA 1
ATOM 621 C C . ALA A 1 81 ? -3.019 6.706 5.916 1.00 95.12 81 ALA A C 1
ATOM 623 O O . ALA A 1 81 ? -4.011 7.430 6.004 1.00 95.12 81 ALA A O 1
ATOM 624 N N . ASN A 1 82 ? -2.724 5.831 6.878 1.00 94.56 82 ASN A N 1
ATOM 625 C CA . ASN A 1 82 ? -3.537 5.692 8.086 1.00 94.56 82 ASN A CA 1
ATOM 626 C C . ASN A 1 82 ? -3.493 6.959 8.961 1.00 94.56 82 ASN A C 1
ATOM 628 O O . ASN A 1 82 ? -4.524 7.393 9.479 1.00 94.56 82 ASN A O 1
ATOM 632 N N . VAL A 1 83 ? -2.319 7.588 9.092 1.00 90.31 83 VAL A N 1
ATOM 633 C CA . VAL A 1 83 ? -2.145 8.829 9.867 1.00 90.31 83 VAL A CA 1
ATOM 634 C C . VAL A 1 83 ? -2.875 10.014 9.228 1.00 90.31 83 VAL A C 1
ATOM 636 O O . VAL A 1 83 ? -3.457 10.836 9.946 1.00 90.31 83 VAL A O 1
ATOM 639 N N . ASP A 1 84 ? -2.849 10.132 7.901 1.00 82.88 84 ASP A N 1
ATOM 640 C CA . ASP A 1 84 ? -3.534 11.214 7.190 1.00 82.88 84 ASP A CA 1
ATOM 641 C C . ASP A 1 84 ? -5.051 11.179 7.417 1.00 82.88 84 ASP A C 1
ATOM 643 O O . ASP A 1 84 ? -5.668 12.226 7.659 1.00 82.88 84 ASP A O 1
ATOM 647 N N . GLU A 1 85 ? -5.639 9.985 7.462 1.00 73.06 85 GLU A N 1
ATOM 648 C CA . GLU A 1 85 ? -7.065 9.820 7.737 1.00 73.06 85 GLU A CA 1
ATOM 649 C C . GLU A 1 85 ? -7.447 10.109 9.188 1.00 73.06 85 GLU A C 1
ATOM 651 O O . GLU A 1 85 ? -8.463 10.763 9.452 1.00 73.06 85 GLU A O 1
ATOM 656 N N . ASP A 1 86 ? -6.631 9.692 10.153 1.00 70.06 86 ASP A N 1
ATOM 657 C CA . ASP A 1 86 ? -6.879 10.013 11.561 1.00 70.06 86 ASP A CA 1
ATOM 658 C C . ASP A 1 86 ? -6.866 11.527 11.798 1.00 70.06 86 ASP A C 1
ATOM 660 O O . ASP A 1 86 ? -7.716 12.071 12.515 1.00 70.06 86 ASP A O 1
ATOM 664 N N . ARG A 1 87 ? -5.962 12.243 11.119 1.00 71.94 87 ARG A N 1
ATOM 665 C CA . ARG A 1 87 ? -5.923 13.708 11.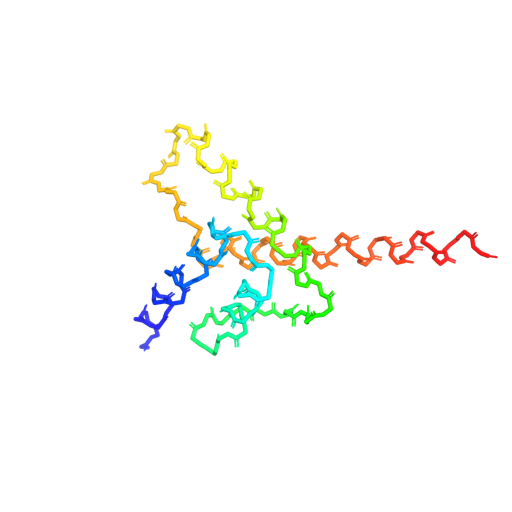143 1.00 71.94 87 ARG A CA 1
ATOM 666 C C . ARG A 1 87 ? -7.173 14.302 10.498 1.00 71.94 87 ARG A C 1
ATOM 668 O O 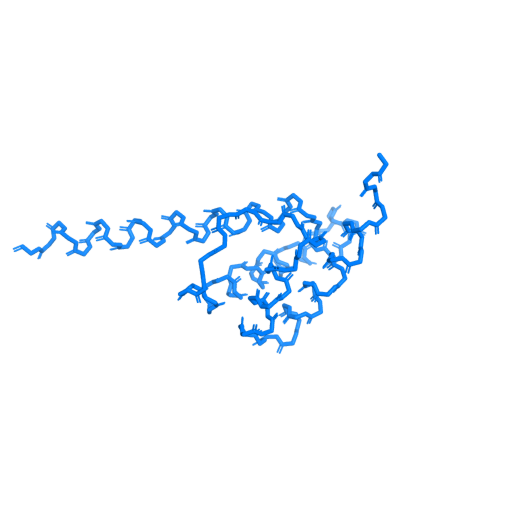. ARG A 1 87 ? -7.781 15.189 11.097 1.00 71.94 87 ARG A O 1
ATOM 675 N N . ALA A 1 88 ? -7.593 13.821 9.326 1.00 68.94 88 ALA A N 1
ATOM 676 C CA . ALA A 1 88 ? -8.803 14.301 8.655 1.00 68.94 88 ALA A CA 1
ATOM 677 C C . ALA A 1 88 ? -10.061 14.124 9.528 1.00 68.94 88 ALA A C 1
ATOM 679 O O . ALA A 1 88 ? -10.843 15.067 9.694 1.00 68.94 88 ALA A O 1
ATOM 680 N N . LYS A 1 89 ? -10.214 12.959 10.172 1.00 67.88 89 LYS A N 1
ATOM 681 C CA . LYS A 1 89 ? -11.300 12.673 11.127 1.00 67.88 89 LYS A CA 1
ATOM 682 C C . LYS A 1 89 ? -11.237 13.599 12.343 1.00 67.88 89 LYS A C 1
ATOM 684 O O . LYS A 1 89 ? -12.260 14.160 12.740 1.00 67.88 89 LYS A O 1
ATOM 689 N N . GLN A 1 90 ? -10.047 13.820 12.905 1.00 63.91 90 GLN A N 1
ATOM 690 C CA . GLN A 1 90 ? -9.850 14.716 14.045 1.00 63.91 90 GLN A CA 1
ATOM 691 C C . GLN A 1 90 ? -10.222 16.171 13.707 1.00 63.91 90 GLN A C 1
ATOM 693 O O . GLN A 1 90 ? -10.927 16.813 14.485 1.00 63.91 90 GLN A O 1
ATOM 698 N N . TYR A 1 91 ? -9.825 16.698 12.544 1.00 62.72 91 TYR A N 1
ATOM 699 C CA . TYR A 1 91 ? -10.213 18.052 12.120 1.00 62.72 91 TYR A CA 1
ATOM 700 C C . TYR A 1 91 ? -11.711 18.178 11.805 1.00 62.72 91 TYR A C 1
ATOM 702 O O . TYR A 1 91 ? -12.293 19.234 12.059 1.00 62.72 91 TYR A O 1
ATOM 710 N N . GLY A 1 92 ? -12.352 17.124 11.290 1.00 60.59 92 GLY A N 1
ATOM 711 C CA . GLY A 1 92 ? -13.803 17.096 11.079 1.00 60.59 92 GLY A CA 1
ATOM 712 C C . GLY A 1 92 ? -14.602 17.117 12.388 1.00 60.59 92 GLY A C 1
ATOM 713 O O . GLY A 1 92 ? -15.631 17.781 12.470 1.00 60.59 92 GLY A O 1
ATOM 714 N N . LEU A 1 93 ? -14.100 16.446 13.429 1.00 59.50 93 LEU A N 1
ATOM 715 C CA . LEU A 1 93 ? -14.720 16.401 14.759 1.00 59.50 93 LEU A CA 1
ATOM 716 C C . LEU A 1 93 ? -14.551 17.701 15.559 1.00 59.50 93 LEU A C 1
ATOM 718 O O . LEU A 1 93 ? -15.420 18.032 16.357 1.00 59.50 93 LEU A O 1
ATOM 722 N N . PHE A 1 94 ? -13.455 18.439 15.362 1.00 59.25 94 PHE A N 1
ATOM 723 C CA . PHE A 1 94 ? -13.183 19.691 16.085 1.00 59.25 94 PHE A CA 1
ATOM 724 C C . PHE A 1 94 ? -13.930 20.923 15.535 1.00 59.25 94 PHE A C 1
ATOM 726 O O . PHE A 1 94 ? -13.873 21.981 16.159 1.00 59.25 94 PHE A O 1
ATOM 733 N N . ASN A 1 95 ? -14.601 20.813 14.382 1.00 54.88 95 ASN A N 1
ATOM 734 C CA . ASN A 1 95 ? -15.322 21.917 13.727 1.00 54.88 95 ASN A CA 1
ATOM 735 C C . ASN A 1 95 ? -16.862 21.774 13.775 1.00 54.88 95 ASN A C 1
ATOM 737 O O . ASN A 1 95 ? -17.560 22.429 12.998 1.00 54.88 95 ASN A O 1
ATOM 741 N N . LEU A 1 96 ? -17.384 20.935 14.676 1.00 50.53 96 LEU A N 1
ATOM 742 C CA . LEU A 1 96 ? -18.812 20.777 14.995 1.00 50.53 96 LEU A CA 1
ATOM 743 C C . LEU A 1 96 ? -19.091 21.248 16.427 1.00 50.53 96 LEU A C 1
ATOM 745 O O . LEU A 1 96 ? -20.201 21.781 16.649 1.00 50.53 96 LEU A O 1
#

Sequence (96 aa):
MGCFKGVVAVGYINEAIDEGNPLRTLETLLLPTANISDVDPAHAQHYQDVLYHAKSQKLGDSESVSKVLWLDEIQQAVDEANVDEDRAKQYGLFNL

Foldseek 3Di:
DLPPLQVVLLVQLQVCLVVLPLVSNLVSCPPPSLPAPDRDPVCSNLLSVLVNVLLVVLVVDPPRPDSTDGSVNSNVSRVVSVVVVVVVVVVVVVVD

Secondary structure (DSSP, 8-state):
--HHHHHHHHHHHHHHHHHT-HHHHHHHHT-TTT---S--GGGHHHHHHHHHHHHHHHHH-TT-S-SSPPHHHHHHHHHHHHHHHHHHHHHHHTT-

pLDDT: mean 87.77, std 13.85, range [46.62, 98.62]